Protein AF-A0A931F8L2-F1 (afdb_monomer_lite)

Radius of gyration: 16.53 Å; chains: 1; bounding box: 42×26×46 Å

Foldseek 3Di:
DDDPPVQDVVLQLVVQVVVCVVVVHGDDQVRQCPDPSHDHPVSCCVNQRDSVRSCVVVVTDHDDPVVLVVVLVVDPDDSPPPPDDSSVVVVVVVVSVPVD

Sequence (100 aa):
MRQNLAYSRKFLVESYRQKAKELGRPPTVKEINLDPEMASYWSYYRHIGLKEDICNQLKISNIPATIYYLFCADCLYDSSNCGRNPFDCAREAELYFTAR

Organism: NCBI:txid2778430

pLDDT: mean 80.77, std 13.35, range [34.53, 94.62]

Structure (mmCIF, N/CA/C/O backbone):
data_AF-A0A931F8L2-F1
#
_entry.id   AF-A0A931F8L2-F1
#
loop_
_atom_site.group_PDB
_atom_site.id
_atom_site.type_symbol
_atom_site.label_atom_id
_atom_site.label_alt_id
_atom_site.label_comp_id
_atom_site.label_asym_id
_atom_site.label_entity_id
_atom_site.label_seq_id
_atom_site.pdbx_PDB_ins_code
_atom_site.Cartn_x
_atom_site.Cartn_y
_atom_site.Cartn_z
_atom_site.occupancy
_atom_site.B_iso_or_equiv
_atom_site.auth_seq_id
_atom_site.auth_comp_id
_atom_site.auth_asym_id
_atom_site.auth_atom_id
_atom_site.pdbx_PDB_model_num
ATOM 1 N N . MET A 1 1 ? -23.260 10.012 22.913 1.00 34.53 1 MET A N 1
ATOM 2 C CA . MET A 1 1 ? -21.964 10.057 22.196 1.00 34.53 1 MET A CA 1
ATOM 3 C C . MET A 1 1 ? -22.116 9.301 20.882 1.00 34.53 1 MET A C 1
ATOM 5 O O . MET A 1 1 ? -22.344 8.100 20.915 1.00 34.53 1 MET A O 1
ATOM 9 N N . ARG A 1 2 ? -22.090 9.988 19.733 1.00 35.84 2 ARG A N 1
ATOM 10 C CA . ARG A 1 2 ? -22.196 9.348 18.411 1.00 35.84 2 ARG A CA 1
ATOM 11 C C . ARG A 1 2 ? -20.813 8.811 18.047 1.00 35.84 2 ARG A C 1
ATOM 13 O O . ARG A 1 2 ? -19.942 9.581 17.657 1.00 35.84 2 ARG A O 1
ATOM 20 N N . GLN A 1 3 ? -20.580 7.514 18.225 1.00 45.66 3 GLN A N 1
ATOM 21 C CA . GLN A 1 3 ? -19.432 6.893 17.573 1.00 45.66 3 GLN A CA 1
ATOM 22 C C . GLN A 1 3 ? -19.703 6.957 16.066 1.00 45.66 3 GLN A C 1
ATOM 24 O O . GLN A 1 3 ? -20.707 6.418 15.604 1.00 45.66 3 GLN A O 1
ATOM 29 N N . ASN A 1 4 ? -18.867 7.669 15.307 1.00 44.38 4 ASN A N 1
ATOM 30 C CA . ASN A 1 4 ? -18.861 7.582 13.849 1.00 44.38 4 ASN A CA 1
ATOM 31 C C . ASN A 1 4 ? -18.482 6.141 13.475 1.00 44.38 4 ASN A C 1
ATOM 33 O O . ASN A 1 4 ? -17.310 5.813 13.325 1.00 44.38 4 ASN A O 1
ATOM 37 N N . LEU A 1 5 ? -19.492 5.277 13.358 1.00 50.06 5 LEU A N 1
ATOM 38 C CA . LEU A 1 5 ? -19.392 3.872 12.950 1.00 50.06 5 LEU A CA 1
ATOM 39 C C . LEU A 1 5 ? -18.824 3.688 11.528 1.00 50.06 5 LEU A C 1
ATOM 41 O O . LEU A 1 5 ? -18.534 2.562 11.140 1.00 50.06 5 LEU A O 1
ATOM 45 N N . ALA A 1 6 ? -18.646 4.776 10.769 1.00 57.34 6 ALA A N 1
ATOM 46 C CA . ALA A 1 6 ? -18.284 4.758 9.353 1.00 57.34 6 ALA A CA 1
ATOM 47 C C . ALA A 1 6 ? -16.893 4.170 9.054 1.00 57.34 6 ALA A C 1
ATOM 49 O O . ALA A 1 6 ? -16.689 3.651 7.967 1.00 57.34 6 ALA A O 1
ATOM 50 N N . TYR A 1 7 ? -15.950 4.185 10.003 1.00 69.00 7 TYR A N 1
ATOM 51 C CA . TYR A 1 7 ? -14.595 3.666 9.775 1.00 69.00 7 TYR A CA 1
ATOM 52 C C . TYR A 1 7 ? -14.089 2.874 10.978 1.00 69.00 7 TYR A C 1
ATOM 54 O O . TYR A 1 7 ? -13.136 3.257 11.658 1.00 69.00 7 TYR A O 1
ATOM 62 N N . SER A 1 8 ? -14.748 1.750 11.275 1.00 85.00 8 SER A N 1
ATOM 63 C CA . SER A 1 8 ? -14.198 0.807 12.253 1.00 85.00 8 SER A CA 1
ATOM 64 C C . SER A 1 8 ? -12.800 0.350 11.811 1.00 85.00 8 SER A C 1
ATOM 66 O O . SER A 1 8 ? -12.537 0.186 10.618 1.00 85.00 8 SER A O 1
ATOM 68 N N . ARG A 1 9 ? -11.897 0.087 12.765 1.00 87.81 9 ARG A N 1
ATOM 69 C CA . ARG A 1 9 ? -10.551 -0.435 12.453 1.00 87.81 9 ARG A CA 1
ATOM 70 C C . ARG A 1 9 ? -10.621 -1.682 11.557 1.00 87.81 9 ARG A C 1
ATOM 72 O O . ARG A 1 9 ? -9.790 -1.832 10.674 1.00 87.81 9 ARG A O 1
ATOM 79 N N . LYS A 1 10 ? -11.636 -2.538 11.745 1.00 88.81 10 LYS A N 1
ATOM 80 C CA . LYS A 1 10 ? -11.883 -3.715 10.894 1.00 88.81 10 LYS A CA 1
ATOM 81 C C . LYS A 1 10 ? -12.191 -3.334 9.443 1.00 88.81 10 LYS A C 1
ATOM 83 O O . LYS A 1 10 ? -11.596 -3.911 8.545 1.00 88.81 10 LYS A O 1
ATOM 88 N N . PHE A 1 11 ? -13.065 -2.350 9.222 1.00 90.06 11 PHE A N 1
ATOM 89 C CA . PHE A 1 11 ? -13.384 -1.859 7.877 1.00 90.06 11 PHE A CA 1
ATOM 90 C C . PHE A 1 11 ? -12.149 -1.291 7.166 1.00 90.06 11 PHE A C 1
ATOM 92 O O . PHE A 1 11 ? -11.913 -1.589 5.998 1.00 90.06 11 PHE A O 1
ATOM 99 N N . LEU A 1 12 ? -11.331 -0.509 7.877 1.00 92.25 12 LEU A N 1
ATOM 100 C CA . LEU A 1 12 ? -10.093 0.038 7.318 1.00 92.25 12 LEU A CA 1
ATOM 101 C C . LEU A 1 12 ? -9.150 -1.095 6.892 1.00 92.25 12 LEU A C 1
ATOM 103 O O . LEU A 1 12 ? -8.721 -1.155 5.747 1.00 92.25 12 LEU A O 1
ATOM 107 N N . VAL A 1 13 ? -8.884 -2.048 7.782 1.00 92.12 13 VAL A N 1
ATOM 108 C CA . VAL A 1 13 ? -7.995 -3.178 7.476 1.00 92.12 13 VAL A CA 1
ATOM 109 C C . VAL A 1 13 ? -8.505 -3.995 6.281 1.00 92.12 13 VAL A C 1
ATOM 111 O O . VAL A 1 13 ? -7.711 -4.335 5.406 1.00 92.12 13 VAL A O 1
ATOM 114 N N . GLU A 1 14 ? -9.810 -4.264 6.200 1.00 92.31 14 GLU A N 1
ATOM 115 C CA . GLU A 1 14 ? -10.375 -5.066 5.109 1.00 92.31 14 GLU A CA 1
ATOM 116 C C . GLU A 1 14 ? -10.391 -4.321 3.767 1.00 92.31 14 GLU A C 1
ATOM 118 O O . GLU A 1 14 ? -9.974 -4.885 2.758 1.00 92.31 14 GLU A O 1
ATOM 123 N N . SER A 1 15 ? -10.774 -3.039 3.745 1.00 93.19 15 SER A N 1
ATOM 124 C CA . SER A 1 15 ? -10.716 -2.223 2.517 1.00 93.19 15 SER A CA 1
ATOM 125 C C . SER A 1 15 ? -9.281 -2.087 1.997 1.00 93.19 15 SER A C 1
ATOM 127 O O . SER A 1 15 ? -9.037 -2.228 0.800 1.00 93.19 15 SER A O 1
ATOM 129 N N . TYR A 1 16 ? -8.302 -1.908 2.892 1.00 94.62 16 TYR A N 1
ATOM 130 C CA . TYR A 1 16 ? -6.888 -1.885 2.515 1.00 94.62 16 TYR A CA 1
ATOM 131 C C . TYR A 1 16 ? -6.426 -3.226 1.939 1.00 94.62 16 TYR A C 1
ATOM 133 O O . TYR A 1 16 ? -5.732 -3.261 0.923 1.00 94.62 16 TYR A O 1
ATOM 141 N N . ARG A 1 17 ? -6.813 -4.339 2.575 1.00 93.75 17 ARG A N 1
ATOM 142 C CA . ARG A 1 17 ? -6.471 -5.693 2.128 1.00 93.75 17 ARG A CA 1
ATOM 143 C C . ARG A 1 17 ? -7.027 -5.984 0.739 1.00 93.75 17 ARG A C 1
ATOM 145 O O . ARG A 1 17 ? -6.294 -6.496 -0.105 1.00 93.75 17 ARG A O 1
ATOM 152 N N . GLN A 1 18 ? -8.296 -5.658 0.507 1.00 93.25 18 GLN A N 1
ATOM 153 C CA . GLN A 1 18 ? -8.948 -5.870 -0.780 1.00 93.25 18 GLN A CA 1
ATOM 154 C C . GLN A 1 18 ? -8.246 -5.065 -1.878 1.00 93.25 18 GLN A C 1
ATOM 156 O O . GLN A 1 18 ? -7.850 -5.636 -2.894 1.00 93.25 18 GLN A O 1
ATOM 161 N N . LYS A 1 19 ? -7.956 -3.783 -1.620 1.00 93.62 19 LYS A N 1
ATOM 162 C CA . LYS A 1 19 ? -7.224 -2.953 -2.580 1.00 93.62 19 LYS A CA 1
ATOM 163 C C . LYS A 1 19 ? -5.814 -3.470 -2.851 1.00 93.62 19 LYS A C 1
ATOM 165 O O . LYS A 1 19 ? -5.371 -3.508 -3.995 1.00 93.62 19 LYS A O 1
ATOM 170 N N . ALA A 1 20 ? -5.106 -3.903 -1.811 1.00 91.62 20 ALA A N 1
ATOM 171 C CA . ALA A 1 20 ? -3.767 -4.454 -1.969 1.00 91.62 20 ALA A CA 1
ATOM 172 C C . ALA A 1 20 ? -3.764 -5.753 -2.790 1.00 91.62 20 ALA A C 1
ATOM 174 O O . ALA A 1 20 ? -2.842 -5.987 -3.568 1.00 91.62 20 ALA A O 1
ATOM 175 N N . LYS A 1 21 ? -4.810 -6.577 -2.655 1.00 89.44 21 LYS A N 1
ATOM 176 C CA . LYS A 1 21 ? -4.998 -7.793 -3.454 1.00 89.44 21 LYS A CA 1
ATOM 177 C C . LYS A 1 21 ? -5.261 -7.473 -4.926 1.00 89.44 21 LYS A C 1
ATOM 179 O O . LYS A 1 21 ? -4.701 -8.143 -5.785 1.00 89.44 21 LYS A O 1
ATOM 184 N N . GLU A 1 22 ? -6.070 -6.456 -5.210 1.00 90.25 22 GLU A N 1
ATOM 185 C CA . GLU A 1 22 ? -6.340 -5.986 -6.578 1.00 90.25 22 GLU A CA 1
ATOM 186 C C . GLU A 1 22 ? -5.084 -5.437 -7.259 1.00 90.25 22 GLU A C 1
ATOM 188 O O . GLU A 1 22 ? -4.844 -5.711 -8.431 1.00 90.25 22 GLU A O 1
ATOM 193 N N . LEU A 1 23 ? -4.264 -4.688 -6.517 1.00 87.56 23 LEU A N 1
ATOM 194 C CA . LEU A 1 23 ? -3.031 -4.093 -7.034 1.00 87.56 23 LEU A CA 1
ATOM 195 C C . LEU A 1 23 ? -1.839 -5.062 -7.043 1.00 87.56 23 LEU A C 1
ATOM 197 O O . LEU A 1 23 ? -0.808 -4.744 -7.631 1.00 87.56 23 LEU A O 1
ATOM 201 N N . GLY A 1 24 ? -1.925 -6.188 -6.329 1.00 84.19 24 GLY A N 1
ATOM 202 C CA . GLY A 1 24 ? -0.784 -7.071 -6.059 1.00 84.19 24 GLY A CA 1
ATOM 203 C C . GLY A 1 24 ? 0.299 -6.448 -5.165 1.00 84.19 24 GLY A C 1
ATOM 204 O O . GLY A 1 24 ? 1.371 -7.025 -5.003 1.00 84.19 24 GLY A O 1
ATOM 205 N N . ARG A 1 25 ? 0.044 -5.269 -4.584 1.00 87.00 25 ARG A N 1
ATOM 206 C CA . ARG A 1 25 ? 0.968 -4.514 -3.726 1.00 87.00 25 ARG A CA 1
ATOM 207 C C . ARG A 1 25 ? 0.199 -3.598 -2.775 1.00 87.00 25 ARG A C 1
ATOM 209 O O . ARG A 1 25 ? -0.951 -3.263 -3.053 1.00 87.00 25 ARG A O 1
ATOM 216 N N . PRO A 1 26 ? 0.828 -3.092 -1.703 1.00 91.31 26 PRO A N 1
ATOM 217 C CA . PRO A 1 26 ? 0.216 -2.054 -0.885 1.00 91.31 26 PRO A CA 1
ATOM 218 C C . PRO A 1 26 ? -0.187 -0.812 -1.715 1.00 91.31 26 PRO A C 1
ATOM 220 O O . PRO A 1 26 ? 0.634 -0.318 -2.507 1.00 91.31 26 PRO A O 1
ATOM 223 N N . PRO A 1 27 ? -1.410 -0.273 -1.542 1.00 92.94 27 PRO A N 1
ATOM 224 C CA . PRO A 1 27 ? -1.827 0.963 -2.194 1.00 92.94 27 PRO A CA 1
ATOM 225 C C . PRO A 1 27 ? -1.007 2.168 -1.710 1.00 92.94 27 PRO A C 1
ATOM 227 O O . PRO A 1 27 ? -0.505 2.225 -0.582 1.00 92.94 27 PRO A O 1
ATOM 230 N N . THR A 1 28 ? -0.867 3.153 -2.591 1.00 91.81 28 THR A N 1
ATOM 231 C CA . THR A 1 28 ? -0.250 4.453 -2.315 1.00 91.81 28 THR A CA 1
ATOM 232 C C . THR A 1 28 ? -1.260 5.425 -1.709 1.00 91.81 28 THR A C 1
ATOM 234 O O . THR A 1 28 ? -2.466 5.281 -1.881 1.00 91.81 28 THR A O 1
ATOM 237 N N . VAL A 1 29 ? -0.775 6.483 -1.052 1.00 92.38 29 VAL A N 1
ATOM 238 C CA . VAL A 1 29 ? -1.634 7.541 -0.479 1.00 92.38 29 VAL A CA 1
ATOM 239 C C . VAL A 1 29 ? -2.554 8.172 -1.530 1.00 92.38 29 VAL A C 1
ATOM 241 O O . VAL A 1 29 ? -3.707 8.480 -1.237 1.00 92.38 29 VAL A O 1
ATOM 244 N N . LYS A 1 30 ? -2.058 8.350 -2.762 1.00 92.56 30 LYS A N 1
ATOM 245 C CA . LYS A 1 30 ? -2.857 8.889 -3.869 1.00 92.56 30 LYS A CA 1
ATOM 246 C C . LYS A 1 30 ? -3.981 7.934 -4.264 1.00 92.56 30 LYS A C 1
ATOM 248 O O . LYS A 1 30 ? -5.109 8.383 -4.395 1.00 92.56 30 LYS A O 1
ATOM 253 N N . GLU A 1 31 ? -3.685 6.642 -4.406 1.00 92.94 31 GLU A N 1
ATOM 254 C CA . GLU A 1 31 ? -4.691 5.620 -4.734 1.00 92.94 31 GLU A CA 1
ATOM 255 C C . GLU A 1 31 ? -5.760 5.515 -3.644 1.00 92.94 31 GLU A C 1
ATOM 257 O O . GLU A 1 31 ? -6.936 5.466 -3.968 1.00 92.94 31 GLU A O 1
ATOM 262 N N . ILE A 1 32 ? -5.365 5.575 -2.368 1.00 93.69 32 ILE A N 1
ATOM 263 C CA . ILE A 1 32 ? -6.302 5.552 -1.234 1.00 93.69 32 ILE A CA 1
ATOM 264 C C . ILE A 1 32 ? -7.264 6.743 -1.290 1.00 93.69 32 ILE A C 1
ATOM 266 O O . ILE A 1 32 ? -8.458 6.578 -1.099 1.00 93.69 32 ILE A O 1
ATOM 270 N N . ASN A 1 33 ? -6.755 7.952 -1.543 1.00 92.50 33 ASN A N 1
ATOM 271 C CA . ASN A 1 33 ? -7.585 9.159 -1.522 1.00 92.50 33 ASN A CA 1
ATOM 272 C C . ASN A 1 33 ? -8.427 9.358 -2.793 1.00 92.50 33 ASN A C 1
ATOM 274 O O . ASN A 1 33 ? -9.370 10.145 -2.761 1.00 92.50 33 ASN A O 1
ATOM 278 N N . LEU A 1 34 ? -8.060 8.722 -3.908 1.00 92.62 34 LEU A N 1
ATOM 279 C CA . LEU A 1 34 ? -8.815 8.783 -5.164 1.00 92.62 34 LEU A CA 1
ATOM 280 C C . LEU A 1 34 ? -9.886 7.692 -5.263 1.00 92.62 34 LEU A C 1
ATOM 282 O O . LEU A 1 34 ? -10.765 7.798 -6.115 1.00 92.62 34 LEU A O 1
ATOM 286 N N . ASP A 1 35 ? -9.810 6.655 -4.429 1.00 90.25 35 ASP A N 1
ATOM 287 C CA . ASP A 1 35 ? -10.760 5.551 -4.437 1.00 90.25 35 ASP A CA 1
ATOM 288 C C . ASP A 1 35 ? -11.997 5.884 -3.577 1.00 90.25 35 ASP A C 1
ATOM 290 O O . ASP A 1 35 ? -11.860 6.080 -2.367 1.00 90.25 35 ASP A O 1
ATOM 294 N N . PRO A 1 36 ? -13.206 5.957 -4.168 1.00 87.38 36 PRO A N 1
ATOM 295 C CA . PRO A 1 36 ? -14.426 6.295 -3.435 1.00 87.38 36 PRO A CA 1
ATOM 296 C C . PRO A 1 36 ? -14.876 5.209 -2.445 1.00 87.38 36 PRO A C 1
ATOM 298 O O . PRO A 1 36 ? -15.621 5.519 -1.517 1.00 87.38 36 PRO A O 1
ATOM 301 N N . GLU A 1 37 ? -14.430 3.961 -2.614 1.00 87.19 37 GLU A N 1
ATOM 302 C CA . GLU A 1 37 ? -14.766 2.841 -1.724 1.00 87.19 37 GLU A CA 1
ATOM 303 C C . GLU A 1 37 ? -13.829 2.772 -0.506 1.00 87.19 37 GLU A C 1
ATOM 305 O O . GLU A 1 37 ? -14.085 2.048 0.464 1.00 87.19 37 GLU A O 1
ATOM 310 N N . MET A 1 38 ? -12.727 3.528 -0.531 1.00 91.38 38 MET A N 1
ATOM 311 C CA . MET A 1 38 ? -11.758 3.586 0.555 1.00 91.38 38 MET A CA 1
ATOM 312 C C . MET A 1 38 ? -11.987 4.793 1.461 1.00 91.38 38 MET A C 1
ATOM 314 O O . MET A 1 38 ? -12.488 5.848 1.077 1.00 91.38 38 MET A O 1
ATOM 318 N N . ALA A 1 39 ? -11.561 4.648 2.714 1.00 91.25 39 ALA A N 1
ATOM 319 C CA . ALA A 1 39 ? -11.466 5.797 3.598 1.00 91.25 39 ALA A CA 1
ATOM 320 C C . ALA A 1 39 ? -10.331 6.728 3.146 1.00 91.25 39 ALA A C 1
ATOM 322 O O . ALA A 1 39 ? -9.392 6.314 2.472 1.00 91.25 39 ALA A O 1
ATOM 323 N N . SER A 1 40 ? -10.336 7.974 3.620 1.00 92.12 40 SER A N 1
ATOM 324 C CA . SER A 1 40 ? -9.162 8.836 3.447 1.00 92.12 40 SER A CA 1
ATOM 325 C C . SER A 1 40 ? -7.922 8.226 4.110 1.00 92.12 40 SER A C 1
ATOM 327 O O . SER A 1 40 ? -8.024 7.595 5.168 1.00 92.12 40 SER A O 1
ATOM 329 N N . TYR A 1 41 ? -6.735 8.505 3.569 1.00 92.94 41 TYR A N 1
ATOM 330 C CA . TYR A 1 41 ? -5.460 8.113 4.182 1.00 92.94 41 TYR A CA 1
ATOM 331 C C . TYR A 1 41 ? -5.364 8.521 5.664 1.00 9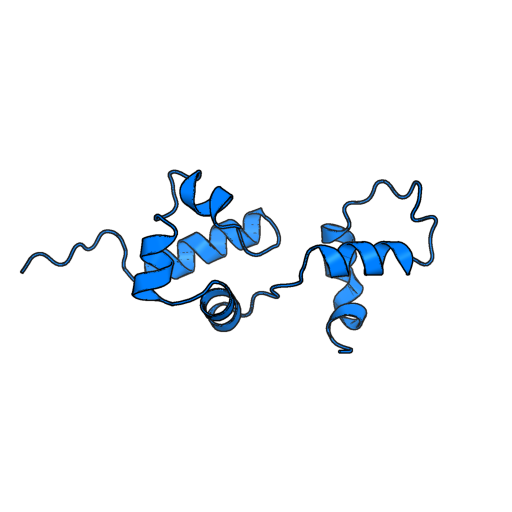2.94 41 TYR A C 1
ATOM 333 O O . TYR A 1 41 ? -4.893 7.751 6.500 1.00 92.94 41 TYR A O 1
ATOM 341 N N . TRP A 1 42 ? -5.883 9.702 6.014 1.00 92.38 42 TRP A N 1
ATOM 342 C CA . TRP A 1 42 ? -5.899 10.197 7.391 1.00 92.38 42 TRP A CA 1
ATOM 343 C C . TRP A 1 42 ? -6.689 9.301 8.350 1.00 92.38 42 TRP A C 1
ATOM 345 O O . TRP A 1 42 ? -6.305 9.170 9.513 1.00 92.38 42 TRP A O 1
ATOM 355 N N . SER A 1 43 ? -7.751 8.647 7.875 1.00 92.25 43 SER A N 1
ATOM 356 C CA . SER A 1 43 ? -8.498 7.666 8.666 1.00 92.25 43 SER A CA 1
ATOM 357 C C . SER A 1 43 ? -7.618 6.464 9.020 1.00 92.25 43 SER A C 1
ATOM 359 O O . SER A 1 43 ? -7.590 6.045 10.174 1.00 92.25 43 SER A O 1
ATOM 361 N N . TYR A 1 44 ? -6.837 5.946 8.070 1.00 93.00 44 TYR A N 1
ATOM 362 C CA . TYR A 1 44 ? -5.882 4.863 8.334 1.00 93.00 44 TYR A CA 1
ATOM 363 C C . TYR A 1 44 ? -4.789 5.295 9.308 1.00 93.00 44 TYR A C 1
ATOM 365 O O . TYR A 1 44 ? -4.544 4.603 10.297 1.00 93.00 44 TYR A O 1
ATOM 373 N N . TYR A 1 45 ? -4.199 6.470 9.076 1.00 93.06 45 TYR A N 1
ATOM 374 C CA . TYR A 1 45 ? -3.138 7.010 9.923 1.00 93.06 45 TYR A CA 1
ATOM 375 C C . TYR A 1 45 ? -3.580 7.177 11.378 1.00 93.06 45 TYR A C 1
ATOM 377 O O . TYR A 1 45 ? -2.894 6.747 12.301 1.00 93.06 45 TYR A O 1
ATOM 385 N N . ARG A 1 46 ? -4.770 7.744 11.598 1.00 92.12 46 ARG A N 1
ATOM 386 C CA . ARG A 1 46 ? -5.301 7.980 12.945 1.00 92.12 46 ARG A CA 1
ATOM 387 C C . ARG A 1 46 ? -5.659 6.690 13.681 1.00 92.12 46 ARG A C 1
ATOM 389 O O . ARG A 1 46 ? -5.542 6.634 14.902 1.00 92.12 46 ARG A O 1
ATOM 396 N N . HIS A 1 47 ? -6.164 5.688 12.963 1.00 90.25 47 HIS A N 1
ATOM 397 C CA . HIS A 1 47 ? -6.699 4.477 13.581 1.00 90.25 47 HIS A CA 1
ATOM 398 C C . HIS A 1 47 ? -5.702 3.332 13.666 1.00 90.25 47 HIS A C 1
ATOM 400 O O . HIS A 1 47 ? -5.882 2.498 14.551 1.00 90.25 47 HIS A O 1
ATOM 406 N N . ILE A 1 48 ? -4.721 3.252 12.764 1.00 91.12 48 ILE A N 1
ATOM 407 C CA . ILE A 1 48 ? -3.762 2.145 12.661 1.00 91.12 48 ILE A CA 1
ATOM 408 C C . ILE A 1 48 ? -2.338 2.665 12.827 1.00 91.12 48 ILE A C 1
ATOM 410 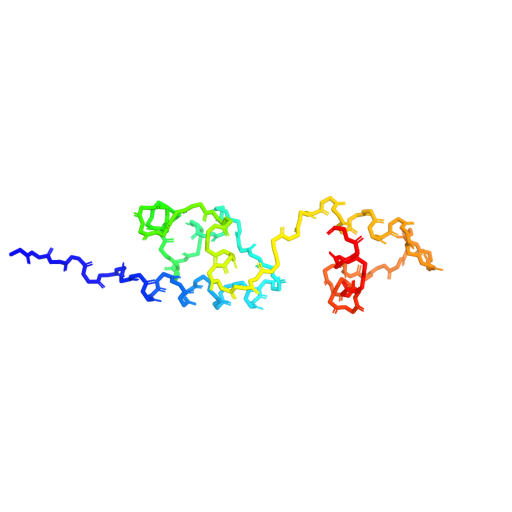O O . ILE A 1 48 ? -1.664 2.211 13.747 1.00 91.12 48 ILE A O 1
ATOM 414 N N . GLY A 1 49 ? -1.917 3.607 11.981 1.00 91.25 49 GLY A N 1
ATOM 415 C CA . GLY A 1 49 ? -0.553 4.129 11.960 1.00 91.25 49 GLY A CA 1
ATOM 416 C C . GLY A 1 49 ? -0.040 4.346 10.540 1.00 91.25 49 GLY A C 1
ATOM 417 O O . GLY A 1 49 ? -0.807 4.634 9.618 1.00 91.25 49 GLY A O 1
ATOM 418 N N . LEU A 1 50 ? 1.268 4.217 10.362 1.00 91.12 50 LEU A N 1
ATOM 419 C CA . LEU A 1 50 ? 1.913 4.362 9.065 1.00 91.12 50 LEU A CA 1
ATOM 420 C C . LEU A 1 50 ? 1.563 3.192 8.135 1.00 91.12 50 LEU A C 1
ATOM 422 O O . LEU A 1 50 ? 1.023 2.160 8.539 1.00 91.12 50 LEU A O 1
ATOM 426 N N . LYS A 1 51 ? 1.886 3.351 6.849 1.00 89.88 51 LYS A N 1
ATOM 427 C CA . LYS A 1 51 ? 1.671 2.309 5.838 1.00 89.88 51 LYS A CA 1
ATOM 428 C C . LYS A 1 51 ? 2.364 0.999 6.235 1.00 89.88 51 LYS A C 1
ATOM 430 O O . LYS A 1 51 ? 1.806 -0.075 6.019 1.00 89.88 51 LYS A O 1
ATOM 435 N N . GLU A 1 52 ? 3.551 1.096 6.822 1.00 88.94 52 GLU A N 1
ATOM 436 C CA . GLU A 1 52 ? 4.338 -0.028 7.322 1.00 88.94 52 GLU A CA 1
ATOM 437 C C . GLU A 1 52 ? 3.570 -0.808 8.393 1.00 88.94 52 GLU A C 1
ATOM 439 O O . GLU A 1 52 ? 3.511 -2.031 8.316 1.00 88.94 52 GLU A O 1
ATOM 444 N N . ASP A 1 53 ? 2.897 -0.124 9.322 1.00 91.75 53 ASP A N 1
ATOM 445 C CA . ASP A 1 53 ? 2.104 -0.763 10.380 1.00 91.75 53 ASP A CA 1
ATOM 446 C C . ASP A 1 53 ? 0.937 -1.568 9.799 1.00 91.75 53 ASP A C 1
ATOM 448 O O . ASP A 1 53 ? 0.669 -2.694 10.223 1.00 91.75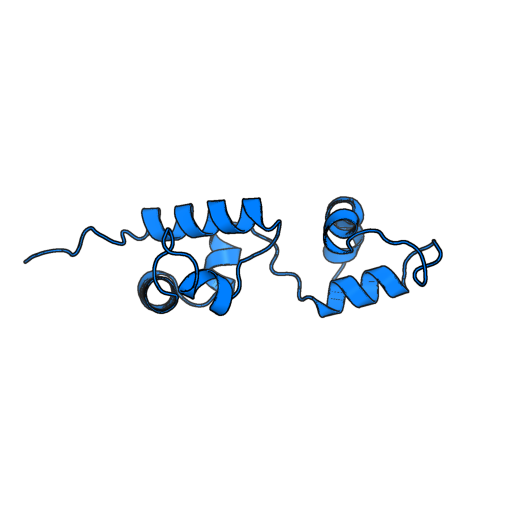 53 ASP A O 1
ATOM 452 N N . ILE A 1 54 ? 0.271 -1.018 8.780 1.00 91.69 54 ILE A N 1
ATOM 453 C CA . ILE A 1 54 ? -0.826 -1.692 8.076 1.00 91.69 54 ILE A CA 1
ATOM 454 C C . ILE A 1 54 ? -0.300 -2.930 7.338 1.00 91.69 54 ILE A C 1
ATOM 456 O O . ILE A 1 54 ? -0.898 -4.004 7.425 1.00 91.69 54 ILE A O 1
ATOM 460 N N . CYS A 1 55 ? 0.833 -2.797 6.639 1.00 91.00 55 CYS A N 1
ATOM 461 C CA . CYS A 1 55 ? 1.467 -3.895 5.909 1.00 91.00 55 CYS A CA 1
ATOM 462 C C . CYS A 1 55 ? 1.924 -5.010 6.858 1.00 91.00 55 CYS A C 1
ATOM 464 O O . CYS A 1 55 ? 1.635 -6.178 6.606 1.00 91.00 55 CYS A O 1
ATOM 466 N N . ASN A 1 56 ? 2.548 -4.649 7.981 1.00 90.25 56 ASN A N 1
ATOM 467 C CA . ASN A 1 56 ? 2.973 -5.576 9.029 1.00 90.25 56 ASN A CA 1
ATOM 468 C C . ASN A 1 56 ? 1.776 -6.320 9.631 1.00 90.25 56 ASN A C 1
ATOM 470 O O . ASN A 1 56 ? 1.804 -7.544 9.759 1.00 90.25 56 ASN A O 1
ATOM 474 N N . GLN A 1 57 ? 0.692 -5.601 9.942 1.00 90.88 57 GLN A N 1
ATOM 475 C CA . GLN A 1 57 ? -0.526 -6.200 10.484 1.00 90.88 57 GLN A CA 1
ATOM 476 C C . GLN A 1 57 ? -1.178 -7.180 9.494 1.00 90.88 57 GLN A C 1
ATOM 478 O O . GLN A 1 57 ? -1.693 -8.221 9.903 1.00 90.88 57 GLN A O 1
ATOM 483 N N . LEU A 1 58 ? -1.158 -6.860 8.197 1.00 89.62 58 LEU A N 1
ATOM 484 C CA . LEU A 1 58 ? -1.739 -7.685 7.135 1.00 89.62 58 LEU A CA 1
ATOM 485 C C . LEU A 1 58 ? -0.790 -8.760 6.587 1.00 89.62 58 LEU A C 1
ATOM 487 O O . LEU A 1 58 ? -1.221 -9.568 5.766 1.00 89.62 58 LEU A O 1
ATOM 491 N N . LYS A 1 59 ? 0.474 -8.781 7.030 1.00 88.56 59 LYS A N 1
ATOM 492 C CA . LYS A 1 59 ? 1.543 -9.623 6.471 1.00 88.56 59 LYS A CA 1
ATOM 493 C C . LYS A 1 59 ? 1.690 -9.449 4.951 1.00 88.56 59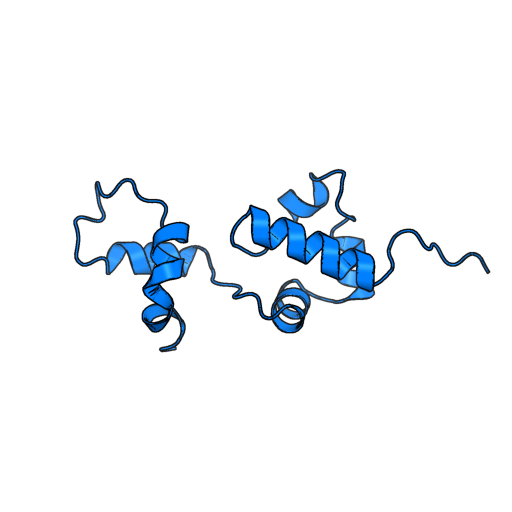 LYS A C 1
ATOM 495 O O . LYS A 1 59 ? 1.859 -10.422 4.223 1.00 88.56 59 LYS A O 1
ATOM 500 N N . ILE A 1 60 ? 1.591 -8.206 4.475 1.00 86.12 60 ILE A N 1
ATOM 501 C CA . ILE A 1 60 ? 1.790 -7.848 3.065 1.00 86.12 60 ILE A CA 1
ATOM 502 C C . ILE A 1 60 ? 3.204 -7.297 2.898 1.00 86.12 60 ILE A C 1
ATOM 504 O O . ILE A 1 60 ? 3.584 -6.342 3.575 1.00 86.12 60 ILE A O 1
ATOM 508 N N . SER A 1 61 ? 3.966 -7.855 1.960 1.00 81.31 61 SER A N 1
ATOM 509 C CA . SER A 1 61 ? 5.310 -7.380 1.634 1.00 81.31 61 SER A CA 1
ATOM 510 C C . SER A 1 61 ? 5.265 -5.965 1.041 1.00 81.31 61 SER A C 1
ATOM 512 O O . SER A 1 61 ? 4.725 -5.739 -0.042 1.00 81.31 61 SER A O 1
ATOM 514 N N . ASN A 1 62 ? 5.851 -4.991 1.742 1.00 81.19 62 ASN A N 1
ATOM 515 C CA . ASN A 1 62 ? 5.990 -3.609 1.272 1.00 81.19 62 ASN A CA 1
ATOM 516 C C . ASN A 1 62 ? 7.331 -3.418 0.556 1.00 81.19 62 ASN A C 1
ATOM 518 O O . ASN A 1 62 ? 8.220 -2.725 1.044 1.00 81.19 62 ASN A O 1
ATOM 522 N N . ILE A 1 63 ? 7.489 -4.079 -0.590 1.00 76.88 63 ILE A N 1
ATOM 523 C CA . ILE A 1 63 ? 8.722 -4.012 -1.378 1.00 76.88 63 ILE A CA 1
ATOM 524 C C . ILE A 1 63 ? 8.760 -2.662 -2.121 1.00 76.88 63 ILE A C 1
ATOM 526 O O . ILE A 1 63 ? 7.816 -2.342 -2.852 1.00 76.88 63 ILE A O 1
ATOM 530 N N . PRO A 1 64 ? 9.821 -1.849 -1.967 1.00 75.88 64 PRO A N 1
ATOM 531 C CA . PRO A 1 64 ? 9.991 -0.621 -2.735 1.00 75.88 64 PRO A CA 1
ATOM 532 C C . PRO A 1 64 ? 10.086 -0.890 -4.240 1.00 75.88 64 PRO A C 1
ATOM 534 O O . PRO A 1 64 ? 10.747 -1.835 -4.665 1.00 75.88 64 PRO A O 1
ATOM 537 N N . ALA A 1 65 ? 9.508 -0.001 -5.056 1.00 71.81 65 ALA A N 1
ATOM 538 C CA . ALA A 1 65 ? 9.569 -0.079 -6.522 1.00 71.81 65 ALA A CA 1
ATOM 539 C C . ALA A 1 65 ? 11.009 -0.226 -7.055 1.00 71.81 65 ALA A C 1
ATOM 541 O O . ALA A 1 65 ? 11.248 -0.941 -8.021 1.00 71.81 65 ALA A O 1
ATOM 542 N N . THR A 1 66 ? 11.980 0.403 -6.388 1.00 74.56 66 THR A N 1
ATOM 543 C CA . THR A 1 66 ? 13.408 0.327 -6.728 1.00 74.56 66 THR A CA 1
ATOM 544 C C . THR A 1 66 ? 13.965 -1.093 -6.692 1.00 74.56 66 THR A C 1
ATOM 546 O O . THR A 1 66 ? 14.793 -1.427 -7.534 1.00 74.56 66 THR A O 1
ATOM 549 N N . ILE A 1 67 ? 13.493 -1.949 -5.780 1.00 74.31 67 ILE A N 1
ATOM 550 C CA . ILE A 1 67 ? 13.957 -3.339 -5.711 1.00 74.31 67 ILE A CA 1
ATOM 551 C C . ILE A 1 67 ? 13.441 -4.139 -6.913 1.00 74.31 67 ILE A C 1
ATOM 553 O O . ILE A 1 67 ? 14.180 -4.959 -7.441 1.00 74.31 67 ILE A O 1
ATOM 557 N N . TYR A 1 68 ? 12.237 -3.853 -7.420 1.00 71.56 68 TYR A N 1
ATOM 558 C CA . TYR A 1 68 ? 11.735 -4.495 -8.643 1.00 71.56 68 TYR A CA 1
ATOM 559 C C . TYR A 1 68 ? 12.577 -4.137 -9.878 1.00 71.56 68 TYR A C 1
ATOM 561 O O . TYR A 1 68 ? 12.804 -4.990 -10.730 1.00 71.56 68 TYR A O 1
ATOM 569 N N . TYR A 1 69 ? 13.083 -2.902 -9.968 1.00 71.50 69 TYR A N 1
ATOM 570 C CA . TYR A 1 69 ? 13.988 -2.514 -11.057 1.00 71.50 69 TYR A CA 1
ATOM 571 C C . TYR A 1 69 ? 15.354 -3.201 -10.953 1.00 71.50 69 TYR A C 1
ATOM 573 O O . TYR A 1 69 ? 15.880 -3.641 -11.971 1.00 71.50 69 TYR A O 1
ATOM 581 N N . LEU A 1 70 ? 15.906 -3.336 -9.740 1.00 77.06 70 LEU A N 1
ATOM 582 C CA . LEU A 1 70 ? 17.131 -4.114 -9.511 1.00 77.06 70 LEU A CA 1
ATOM 583 C C . LEU A 1 70 ? 16.925 -5.590 -9.868 1.00 77.06 70 LEU A C 1
ATOM 585 O O . LEU A 1 70 ? 17.735 -6.164 -10.582 1.00 77.06 70 LEU A O 1
ATOM 589 N N . PHE A 1 71 ? 15.789 -6.162 -9.470 1.00 77.12 71 PHE A N 1
ATOM 590 C CA . PHE A 1 71 ? 15.396 -7.517 -9.842 1.00 77.12 71 PHE A CA 1
ATOM 591 C C . PHE A 1 71 ? 15.342 -7.708 -11.368 1.00 77.12 71 PHE A C 1
ATOM 593 O O . PHE A 1 71 ? 15.826 -8.712 -11.882 1.00 77.12 71 PHE A O 1
ATOM 600 N N . CYS A 1 72 ? 14.803 -6.739 -12.116 1.00 76.31 72 CYS A N 1
ATOM 601 C CA . CYS A 1 72 ? 14.840 -6.784 -13.578 1.00 76.31 72 CYS A CA 1
ATOM 602 C C . CYS A 1 72 ? 16.258 -6.658 -14.147 1.00 76.31 72 CYS A C 1
ATOM 604 O O . CYS A 1 72 ? 16.537 -7.280 -15.166 1.00 76.31 72 CYS A O 1
ATOM 606 N N . ALA A 1 73 ? 17.146 -5.884 -13.520 1.00 76.00 73 ALA A N 1
ATOM 607 C CA . ALA A 1 73 ? 18.545 -5.787 -13.941 1.00 76.00 73 ALA A CA 1
ATOM 608 C C . ALA A 1 73 ? 19.311 -7.103 -13.715 1.00 76.00 73 ALA A C 1
ATOM 610 O O . ALA A 1 73 ? 20.131 -7.475 -14.549 1.00 76.00 73 ALA A O 1
ATOM 611 N N . ASP A 1 74 ? 18.981 -7.828 -12.644 1.00 78.19 74 ASP A N 1
ATOM 612 C CA . ASP A 1 74 ? 19.538 -9.147 -12.317 1.00 78.19 74 ASP A CA 1
ATOM 613 C C . ASP A 1 74 ? 18.842 -10.301 -13.069 1.00 78.19 74 ASP A C 1
ATOM 615 O O . ASP A 1 74 ? 19.140 -11.477 -12.843 1.00 78.19 74 ASP A O 1
ATOM 619 N N . CYS A 1 75 ? 17.886 -9.994 -13.952 1.00 78.81 75 CYS A N 1
ATOM 620 C CA . CYS A 1 75 ? 17.153 -10.998 -14.713 1.00 78.81 75 CYS A CA 1
ATOM 621 C C . CYS A 1 75 ? 18.112 -11.814 -15.594 1.00 78.81 75 CYS A C 1
ATOM 623 O O . CYS A 1 75 ? 18.881 -11.261 -16.376 1.00 78.81 75 CYS A O 1
ATOM 625 N N . LEU A 1 76 ? 18.008 -13.146 -15.528 1.00 70.69 76 LEU A N 1
ATOM 626 C CA . LEU A 1 76 ? 18.784 -14.073 -16.368 1.00 70.69 76 LEU A CA 1
ATOM 627 C C . LEU A 1 76 ? 18.415 -14.004 -17.867 1.00 70.69 76 LEU A C 1
ATOM 629 O O . LEU A 1 76 ? 19.074 -14.632 -18.692 1.00 70.69 76 LEU A O 1
ATOM 633 N N . TYR A 1 77 ? 17.352 -13.273 -18.214 1.00 72.12 77 TYR A N 1
ATOM 634 C CA . TYR A 1 77 ? 16.874 -13.040 -19.579 1.00 72.12 77 TYR A CA 1
ATOM 635 C C . TYR A 1 77 ? 17.101 -11.577 -19.990 1.00 72.12 77 TYR A C 1
ATOM 637 O O . TYR A 1 77 ? 17.372 -10.733 -19.143 1.00 72.12 77 TYR A O 1
ATOM 645 N N . ASP A 1 78 ? 16.931 -11.254 -21.279 1.00 69.62 78 ASP A N 1
ATOM 646 C C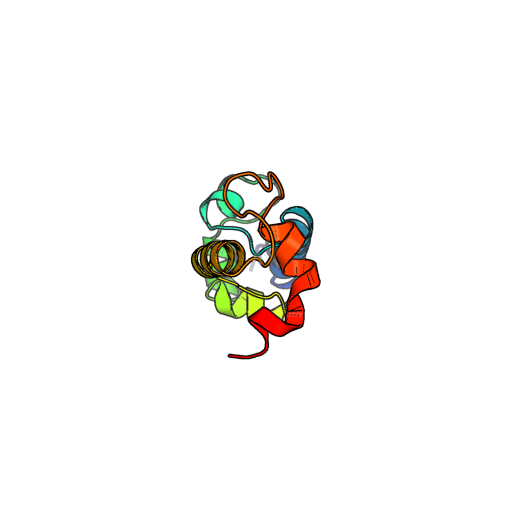A . ASP A 1 78 ? 17.080 -9.880 -21.786 1.00 69.62 78 ASP A CA 1
ATOM 647 C C . ASP A 1 78 ? 16.063 -8.925 -21.135 1.00 69.62 78 ASP A C 1
ATOM 649 O O . ASP A 1 78 ? 14.886 -8.852 -21.509 1.00 69.62 78 ASP A O 1
ATOM 653 N N . SER A 1 79 ? 16.532 -8.191 -20.130 1.00 67.94 79 SER A N 1
ATOM 654 C CA . SER A 1 79 ? 15.747 -7.229 -19.361 1.00 67.94 79 SER A CA 1
ATOM 655 C C . SER A 1 79 ? 15.290 -6.037 -20.204 1.00 67.94 79 SER A C 1
ATOM 657 O O . SER A 1 79 ? 14.279 -5.414 -19.882 1.00 67.94 79 SER A O 1
ATOM 659 N N . SER A 1 80 ? 15.966 -5.777 -21.325 1.00 68.81 80 SER A N 1
ATOM 660 C CA . SER A 1 80 ? 15.710 -4.649 -22.223 1.00 68.81 80 SER A CA 1
ATOM 661 C C . SER A 1 80 ? 14.411 -4.802 -23.021 1.00 68.81 80 SER A C 1
ATOM 663 O O . SER A 1 80 ? 13.795 -3.799 -23.368 1.00 68.81 80 SER A O 1
ATOM 665 N N . ASN A 1 81 ? 13.979 -6.041 -23.296 1.00 69.44 81 ASN A N 1
ATOM 666 C CA . ASN A 1 81 ? 12.838 -6.351 -24.176 1.00 69.44 81 ASN A CA 1
ATOM 667 C C . ASN A 1 81 ? 11.868 -7.405 -23.610 1.00 69.44 81 ASN A C 1
ATOM 669 O O . ASN A 1 81 ? 10.996 -7.902 -24.319 1.00 69.44 81 ASN A O 1
ATOM 673 N N . CYS A 1 82 ? 11.995 -7.745 -22.327 1.00 79.06 82 CYS A N 1
ATOM 674 C CA . CYS A 1 82 ? 11.193 -8.771 -21.659 1.00 79.06 82 CYS A CA 1
ATOM 675 C C . CYS A 1 82 ? 9.673 -8.523 -21.753 1.00 79.06 82 CYS A C 1
ATOM 677 O O . CYS A 1 82 ? 8.896 -9.473 -21.851 1.00 79.06 82 CYS A O 1
ATOM 679 N N . GLY A 1 83 ? 9.236 -7.258 -21.700 1.00 75.62 83 GLY A N 1
ATOM 680 C CA . GLY A 1 83 ? 7.822 -6.867 -21.791 1.00 75.62 83 GLY A CA 1
ATOM 681 C C . GLY A 1 83 ? 6.932 -7.359 -20.640 1.00 75.62 83 GLY A C 1
ATOM 682 O O . GLY A 1 83 ? 5.749 -7.024 -20.600 1.00 75.62 83 GLY A O 1
ATOM 683 N N . ARG A 1 84 ? 7.471 -8.141 -19.693 1.00 77.19 84 ARG A N 1
ATOM 684 C CA . ARG A 1 84 ? 6.741 -8.611 -18.514 1.00 77.19 84 ARG A CA 1
ATOM 685 C C . ARG A 1 84 ? 6.671 -7.523 -17.461 1.00 77.19 84 ARG A C 1
ATOM 687 O O . ARG A 1 84 ? 7.594 -6.729 -17.290 1.00 77.19 84 ARG A O 1
ATOM 694 N N . ASN A 1 85 ? 5.583 -7.546 -16.708 1.00 75.81 85 ASN A N 1
ATOM 695 C CA . ASN A 1 85 ? 5.432 -6.704 -15.544 1.00 75.81 85 ASN A CA 1
ATOM 696 C C . ASN A 1 85 ? 6.387 -7.186 -14.426 1.00 75.81 85 ASN A C 1
ATOM 698 O O . ASN A 1 85 ? 6.262 -8.333 -13.987 1.00 75.81 85 ASN A O 1
ATOM 702 N N . PRO A 1 86 ? 7.309 -6.339 -13.925 1.00 76.25 86 PRO A N 1
ATOM 703 C CA . PRO A 1 86 ? 8.215 -6.700 -12.831 1.00 76.25 86 PRO A CA 1
ATOM 704 C C . PRO A 1 86 ? 7.491 -7.197 -11.574 1.00 76.25 86 PRO A C 1
ATOM 706 O O . PRO A 1 86 ? 8.029 -8.025 -10.843 1.00 76.25 86 PRO A O 1
ATOM 709 N N . PHE A 1 87 ? 6.265 -6.718 -11.332 1.00 72.75 87 PHE A N 1
ATOM 710 C CA . PHE A 1 87 ? 5.443 -7.155 -10.206 1.00 72.75 87 PHE A CA 1
ATOM 711 C C . PHE A 1 87 ? 5.022 -8.621 -10.333 1.00 72.75 87 PHE A C 1
ATOM 713 O O . PHE A 1 87 ? 5.037 -9.334 -9.334 1.00 72.75 87 PHE A O 1
ATOM 720 N N . ASP A 1 88 ? 4.692 -9.085 -11.541 1.00 76.06 88 ASP A N 1
ATOM 721 C CA . ASP A 1 88 ? 4.316 -10.483 -11.767 1.00 76.06 88 ASP A CA 1
ATOM 722 C C . ASP A 1 88 ? 5.525 -11.399 -11.578 1.00 76.06 88 ASP A C 1
ATOM 724 O O . ASP A 1 88 ? 5.441 -12.394 -10.862 1.00 76.06 88 ASP A O 1
ATOM 728 N N . CYS A 1 89 ? 6.680 -11.012 -12.124 1.00 78.81 89 CYS A N 1
ATOM 729 C CA . CYS A 1 89 ? 7.921 -11.766 -11.957 1.00 78.81 89 CYS A CA 1
ATOM 730 C C . CYS A 1 89 ? 8.353 -11.860 -10.484 1.00 78.81 89 CYS A C 1
ATOM 732 O O . CYS A 1 89 ? 8.845 -12.894 -10.038 1.00 78.81 89 CYS A O 1
ATOM 734 N N . ALA A 1 90 ? 8.138 -10.801 -9.702 1.00 74.75 90 ALA A N 1
ATOM 735 C CA . ALA A 1 90 ? 8.489 -10.789 -8.290 1.00 74.75 90 ALA A CA 1
ATOM 736 C C . ALA A 1 90 ? 7.674 -11.771 -7.437 1.00 74.75 90 ALA A C 1
ATOM 738 O O . ALA A 1 90 ? 8.167 -12.224 -6.405 1.00 74.75 90 ALA A O 1
ATOM 739 N N . ARG A 1 91 ? 6.457 -12.136 -7.866 1.00 72.69 91 ARG A N 1
ATOM 740 C CA . ARG A 1 91 ? 5.641 -13.156 -7.183 1.00 72.69 91 ARG A CA 1
ATOM 741 C C . ARG A 1 91 ? 6.276 -14.541 -7.243 1.00 72.69 91 ARG A C 1
ATOM 743 O O . ARG A 1 91 ? 6.051 -15.343 -6.349 1.00 72.69 91 ARG A O 1
ATOM 750 N N . GLU A 1 92 ? 7.050 -14.814 -8.288 1.00 73.25 92 GLU A N 1
ATOM 751 C CA . GLU A 1 92 ? 7.777 -16.076 -8.468 1.00 73.25 92 GLU A CA 1
ATOM 752 C C . GLU A 1 92 ? 9.186 -16.021 -7.856 1.00 73.25 92 GLU A C 1
ATOM 754 O O . GLU A 1 92 ? 9.849 -17.045 -7.706 1.00 73.25 92 GLU A O 1
ATOM 759 N N . ALA A 1 93 ? 9.646 -14.830 -7.467 1.00 75.81 93 ALA A N 1
ATOM 760 C CA . ALA A 1 93 ? 10.996 -14.579 -6.983 1.00 75.81 93 ALA A CA 1
ATOM 761 C C . ALA A 1 93 ? 11.062 -14.403 -5.458 1.00 75.81 93 ALA A C 1
ATOM 763 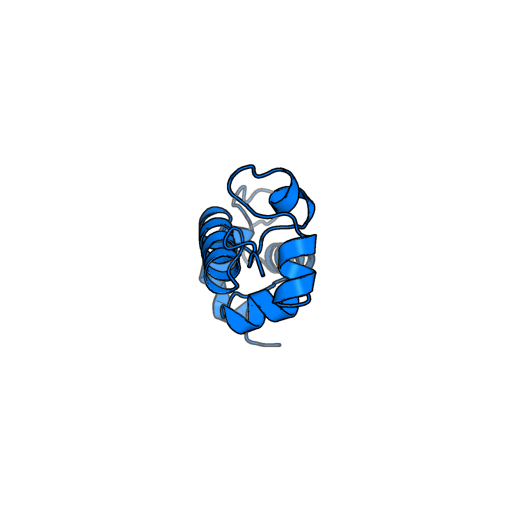O O . ALA A 1 93 ? 11.860 -13.606 -4.967 1.00 75.81 93 ALA A O 1
ATOM 764 N N . GLU A 1 94 ? 10.256 -15.149 -4.694 1.00 69.12 94 GLU A N 1
ATOM 765 C CA . GLU A 1 94 ? 10.223 -15.055 -3.224 1.00 69.12 94 GLU A CA 1
ATOM 766 C C . GLU A 1 94 ? 11.634 -15.132 -2.608 1.00 69.12 94 GLU A C 1
ATOM 768 O O . GLU A 1 94 ? 11.982 -14.296 -1.775 1.00 69.12 94 GLU A O 1
ATOM 773 N N . LEU A 1 95 ? 12.492 -16.030 -3.115 1.00 69.00 95 LEU A N 1
ATOM 774 C CA . LEU A 1 95 ? 13.885 -16.195 -2.672 1.00 69.00 95 LEU A CA 1
ATOM 775 C C . LEU A 1 95 ? 14.747 -14.931 -2.829 1.00 69.00 95 LEU A C 1
ATOM 777 O O . LEU A 1 95 ? 15.631 -14.695 -2.008 1.00 69.00 95 LEU A O 1
ATOM 781 N N . TYR A 1 96 ? 14.496 -14.110 -3.854 1.00 73.81 96 TYR A N 1
ATOM 782 C CA . TYR A 1 96 ? 15.247 -12.874 -4.104 1.00 73.81 96 TYR A CA 1
ATOM 783 C C . TYR A 1 96 ? 14.947 -11.815 -3.034 1.00 73.81 96 TYR A C 1
ATOM 785 O O . TYR A 1 96 ? 15.831 -11.070 -2.615 1.00 73.81 96 TYR A O 1
ATOM 793 N N . PHE A 1 97 ? 13.702 -11.772 -2.552 1.00 70.06 97 PHE A N 1
ATOM 794 C CA . PHE A 1 97 ? 13.257 -10.782 -1.572 1.00 70.06 97 PHE A CA 1
ATOM 795 C C . PHE A 1 97 ? 13.381 -11.259 -0.118 1.00 70.06 97 PHE A C 1
ATOM 797 O O . PHE A 1 97 ? 13.379 -10.420 0.777 1.00 70.06 97 PHE A O 1
ATOM 804 N N . THR A 1 98 ? 13.514 -12.568 0.135 1.00 64.56 98 THR A N 1
ATOM 805 C CA . THR A 1 98 ? 13.718 -13.127 1.487 1.00 64.56 98 THR A CA 1
ATOM 806 C C . THR A 1 98 ? 15.185 -13.256 1.906 1.00 64.56 98 THR A C 1
ATOM 808 O O . THR A 1 98 ? 15.454 -13.530 3.070 1.00 64.56 98 THR A O 1
ATOM 811 N N . ALA A 1 99 ? 16.143 -13.096 0.986 1.00 57.06 99 ALA A N 1
ATOM 812 C CA . ALA A 1 99 ? 17.576 -13.276 1.252 1.00 57.06 99 ALA A CA 1
ATOM 813 C C . ALA A 1 99 ? 18.295 -12.023 1.811 1.00 57.06 99 ALA A C 1
ATOM 815 O O . ALA A 1 99 ? 19.524 -11.957 1.768 1.00 57.06 99 ALA A O 1
ATOM 816 N N . ARG A 1 100 ? 17.557 -11.023 2.313 1.00 50.06 100 ARG A N 1
ATOM 817 C CA . ARG A 1 100 ? 18.096 -9.751 2.823 1.00 50.06 100 ARG A CA 1
ATOM 818 C C . ARG A 1 100 ? 17.588 -9.403 4.212 1.00 50.06 100 ARG A C 1
ATOM 820 O O . ARG A 1 100 ? 16.381 -9.604 4.459 1.00 50.06 100 ARG A O 1
#

InterPro domains:
  IPR041025 Homing endonuclease associated repeat [PF18780] (7-47)

Secondary structure (DSSP, 8-state):
----GGG-HHHHHHHHHHHHHHHTSPPPHHHHHH-TTSPPHHHHHHHT-SHHHHHHHHT-----HHHHHHHHHT-SS-TTT----HHHHHHH-HHHHH--